Protein AF-A0A497IFP6-F1 (afdb_monomer_lite)

Foldseek 3Di:
DWDKAWPDKDWDDDDQKIWMWTWIDTPHWIKIKIWIWGADPVRDTDTDDMDMDTPDPVVVVVCVVVVVVD

pLDDT: mean 92.95, std 6.95, range [57.44, 97.75]

Sequence (70 aa):
MAEYETIKSEEYKYGNNFIEIARKKVEDAEFISLSKGYYTRTGDKRYKAGIGFPAEEEIKEFFIKTLKEI

Secondary structure (DSSP, 8-state):
---EEEEEEEEEEETTEEEEEEEEEETTEEEEEEEEEEE-TT--EEEEEEEEEE--HHHHHHHHHHHHH-

Structure (mmCIF, N/CA/C/O backbone):
data_AF-A0A497IFP6-F1
#
_entry.id   AF-A0A497IFP6-F1
#
loop_
_atom_site.group_PDB
_atom_site.id
_atom_site.type_symbol
_atom_site.label_atom_id
_atom_site.label_alt_id
_atom_site.label_comp_id
_atom_site.label_asym_id
_atom_site.label_entity_id
_atom_site.label_seq_id
_atom_site.pdbx_PDB_ins_code
_atom_site.Cartn_x
_atom_site.Cartn_y
_atom_site.Cartn_z
_atom_site.occupancy
_atom_site.B_iso_or_equiv
_atom_site.auth_seq_id
_atom_site.auth_comp_id
_atom_site.auth_asym_id
_atom_site.auth_atom_id
_atom_site.pdbx_PDB_model_num
ATOM 1 N N . MET A 1 1 ? -0.833 -17.894 -13.173 1.00 57.44 1 MET A N 1
ATOM 2 C CA . MET A 1 1 ? -1.078 -16.943 -12.068 1.00 57.44 1 MET A CA 1
ATOM 3 C C . MET A 1 1 ? 0.271 -16.347 -11.743 1.00 57.44 1 MET A C 1
ATOM 5 O O . MET A 1 1 ? 1.181 -17.127 -11.511 1.00 57.44 1 MET A O 1
ATOM 9 N N . ALA A 1 2 ? 0.434 -15.031 -11.860 1.00 64.75 2 ALA A N 1
ATOM 10 C CA . ALA A 1 2 ? 1.723 -14.405 -11.590 1.00 64.75 2 ALA A CA 1
ATOM 11 C C . ALA A 1 2 ? 1.978 -14.423 -10.074 1.00 64.75 2 ALA A C 1
ATOM 13 O O . ALA A 1 2 ? 1.077 -14.095 -9.298 1.00 64.75 2 ALA A O 1
ATOM 14 N N . GLU A 1 3 ? 3.155 -14.881 -9.654 1.00 73.94 3 GLU A N 1
ATOM 15 C CA . GLU A 1 3 ? 3.515 -14.982 -8.240 1.00 73.94 3 GLU A CA 1
ATOM 16 C C . GLU A 1 3 ? 4.018 -13.615 -7.763 1.00 73.94 3 GLU A C 1
ATOM 18 O O . GLU A 1 3 ? 4.977 -13.068 -8.304 1.00 73.94 3 GLU A O 1
ATOM 23 N N . TYR A 1 4 ? 3.312 -13.022 -6.799 1.00 76.62 4 TYR A N 1
ATOM 24 C CA . TYR A 1 4 ? 3.681 -11.734 -6.217 1.00 76.62 4 TYR A CA 1
ATOM 25 C C . TYR A 1 4 ? 4.579 -11.984 -5.007 1.00 76.62 4 TYR A C 1
ATOM 27 O O . TYR A 1 4 ? 4.096 -12.400 -3.953 1.00 76.62 4 TYR A O 1
ATOM 35 N N . GLU A 1 5 ? 5.865 -11.676 -5.125 1.00 86.06 5 GLU A N 1
ATOM 36 C CA . GLU A 1 5 ? 6.791 -11.684 -3.997 1.00 86.06 5 GLU A CA 1
ATOM 37 C C . GLU A 1 5 ? 6.711 -10.340 -3.267 1.00 86.06 5 GLU A C 1
ATOM 39 O O . GLU A 1 5 ? 6.781 -9.281 -3.886 1.00 86.06 5 GLU A O 1
ATOM 44 N N . THR A 1 6 ? 6.555 -10.342 -1.942 1.00 88.44 6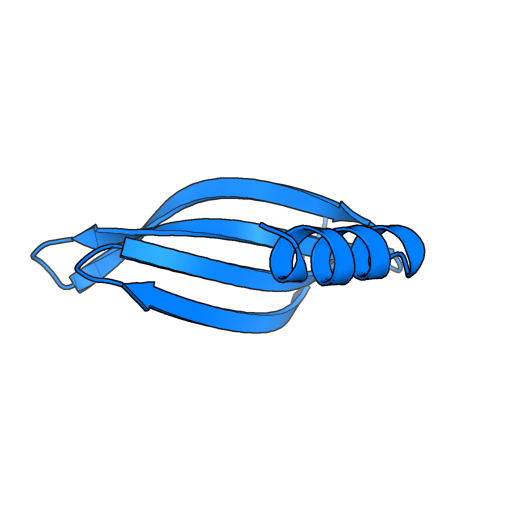 THR A N 1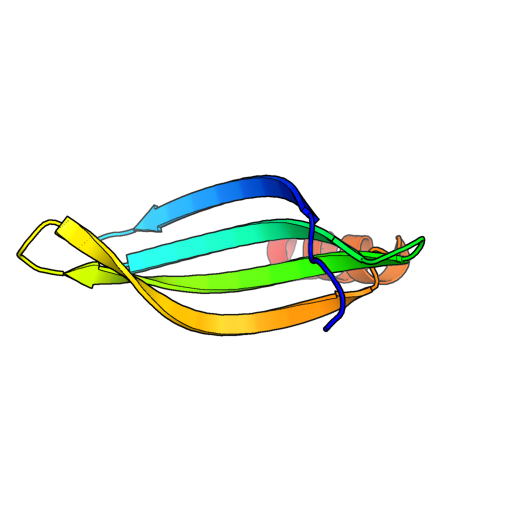
ATOM 45 C CA . THR A 1 6 ? 6.652 -9.099 -1.160 1.00 88.44 6 THR A CA 1
ATOM 46 C C . THR A 1 6 ? 8.098 -8.892 -0.738 1.00 88.44 6 THR A C 1
ATOM 48 O O . THR A 1 6 ? 8.592 -9.605 0.127 1.00 88.44 6 THR A O 1
ATOM 51 N N . ILE A 1 7 ? 8.757 -7.889 -1.322 1.00 90.44 7 ILE A N 1
ATOM 52 C CA . ILE A 1 7 ? 10.141 -7.526 -0.992 1.00 90.44 7 ILE A CA 1
ATOM 53 C C . ILE A 1 7 ? 10.194 -6.901 0.405 1.00 90.44 7 ILE A C 1
ATOM 55 O O . ILE A 1 7 ? 11.045 -7.234 1.225 1.00 90.44 7 ILE A O 1
ATOM 59 N N . LYS A 1 8 ? 9.300 -5.943 0.670 1.00 93.56 8 LYS A N 1
ATOM 60 C CA . LYS A 1 8 ? 9.233 -5.233 1.951 1.00 93.56 8 LYS A CA 1
ATOM 61 C C . LYS A 1 8 ? 7.835 -4.687 2.184 1.00 93.56 8 LYS A C 1
ATOM 63 O O . LYS A 1 8 ? 7.196 -4.235 1.240 1.00 93.56 8 LYS A O 1
ATOM 68 N N . SER A 1 9 ? 7.397 -4.651 3.434 1.00 95.50 9 SER A N 1
ATOM 69 C CA . SER A 1 9 ? 6.167 -3.974 3.841 1.00 95.50 9 SER A CA 1
ATOM 70 C C . SER A 1 9 ? 6.357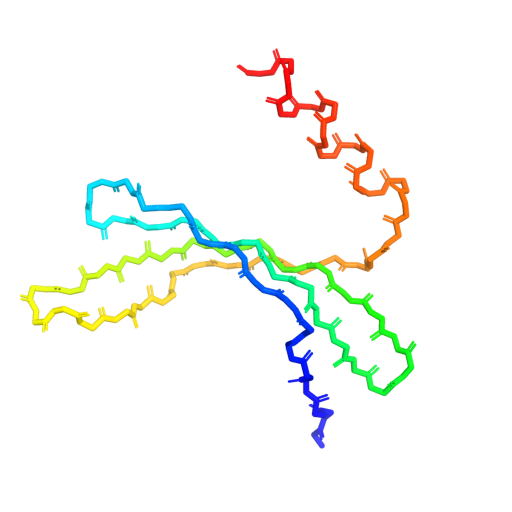 -3.253 5.166 1.00 95.50 9 SER A C 1
ATOM 72 O O . SER A 1 9 ? 6.921 -3.826 6.092 1.00 95.50 9 SER A O 1
ATOM 74 N N . GLU A 1 10 ? 5.838 -2.036 5.261 1.00 96.81 10 GLU A N 1
ATOM 75 C CA . GLU A 1 10 ? 5.751 -1.264 6.497 1.00 96.81 10 GLU A CA 1
ATOM 76 C C . GLU A 1 10 ? 4.280 -1.013 6.818 1.00 96.81 10 GLU A C 1
ATOM 78 O O . GLU A 1 10 ? 3.501 -0.605 5.952 1.00 96.81 10 GLU A O 1
ATOM 83 N N . GLU A 1 11 ? 3.899 -1.251 8.070 1.00 96.81 11 GLU A N 1
ATOM 84 C CA . GLU A 1 11 ? 2.542 -1.039 8.559 1.00 96.81 11 GLU A CA 1
ATOM 85 C C . GLU A 1 11 ? 2.530 0.058 9.622 1.00 96.81 11 GLU A C 1
ATOM 87 O O . GLU A 1 11 ? 3.334 0.053 10.553 1.00 96.81 11 GLU A O 1
ATOM 92 N N . TYR A 1 12 ? 1.555 0.958 9.523 1.00 97.19 12 TYR A N 1
ATOM 93 C CA . TYR A 1 12 ? 1.249 1.933 10.556 1.00 97.19 12 TYR A CA 1
ATOM 94 C C . TYR A 1 12 ? -0.157 1.695 11.111 1.00 97.19 12 TYR A C 1
ATOM 96 O O . TYR A 1 12 ? -1.161 1.817 10.398 1.00 97.19 12 TYR A O 1
ATOM 104 N N . LYS A 1 13 ? -0.233 1.348 12.399 1.00 96.62 13 LYS A N 1
ATOM 105 C CA . LYS A 1 13 ? -1.491 1.109 13.121 1.00 96.62 13 LYS A CA 1
ATOM 106 C C . LYS A 1 13 ? -2.034 2.402 13.721 1.00 96.62 13 LYS A C 1
ATOM 108 O O . LYS A 1 13 ? -1.287 3.175 14.310 1.00 96.62 13 LYS A O 1
ATOM 113 N N . TYR A 1 14 ? -3.350 2.587 13.647 1.00 95.94 14 TYR A N 1
ATOM 114 C CA . TYR A 1 14 ? -4.065 3.685 14.299 1.00 95.94 14 TYR A CA 1
ATOM 115 C C . TYR A 1 14 ? -5.462 3.226 14.746 1.00 95.94 14 TYR A C 1
ATOM 117 O O . TYR A 1 14 ? -6.323 2.854 13.942 1.00 95.94 14 TYR A O 1
ATOM 125 N N . GLY A 1 15 ? -5.695 3.222 16.062 1.00 93.81 15 GLY A N 1
ATOM 126 C CA . GLY A 1 15 ? -6.891 2.613 16.650 1.00 93.81 15 GLY A CA 1
ATOM 127 C C . GLY A 1 15 ? -6.986 1.123 16.302 1.00 93.81 15 GLY A C 1
ATOM 128 O O . GLY A 1 15 ? -6.031 0.377 16.495 1.00 93.81 15 GLY A O 1
ATOM 129 N N . ASN A 1 16 ? -8.128 0.693 15.756 1.00 95.25 16 ASN A N 1
ATOM 130 C CA . ASN A 1 16 ? -8.302 -0.661 15.217 1.00 95.25 16 ASN A CA 1
ATOM 131 C C . ASN A 1 16 ? -7.983 -0.772 13.715 1.00 95.25 16 ASN A C 1
ATOM 133 O O . ASN A 1 16 ? -8.192 -1.836 13.137 1.00 95.25 16 ASN A O 1
ATOM 137 N N . ASN A 1 17 ? -7.531 0.304 13.069 1.00 97.31 17 ASN A N 1
ATOM 138 C CA . ASN A 1 17 ? -7.207 0.331 11.645 1.00 97.31 17 ASN A CA 1
ATOM 139 C C . ASN A 1 17 ? -5.691 0.277 11.428 1.00 97.31 17 ASN A C 1
ATOM 141 O O . ASN A 1 17 ? -4.898 0.527 12.336 1.00 97.31 17 ASN A O 1
ATOM 145 N N . PHE A 1 18 ? -5.293 -0.013 10.196 1.00 97.75 18 PHE A N 1
ATOM 146 C CA . PHE A 1 18 ? -3.920 0.143 9.741 1.00 97.75 18 PHE A CA 1
ATOM 147 C C . PHE A 1 18 ? -3.877 0.689 8.315 1.00 97.75 18 PHE A C 1
ATOM 149 O O . PHE A 1 18 ? -4.828 0.534 7.538 1.00 97.75 18 PHE A O 1
ATOM 156 N N . ILE A 1 19 ? -2.763 1.331 7.985 1.00 97.44 19 ILE A N 1
ATOM 157 C CA . ILE A 1 19 ? -2.302 1.496 6.610 1.00 97.44 19 ILE A CA 1
ATOM 158 C C . ILE A 1 19 ? -1.021 0.688 6.426 1.00 97.44 19 ILE A C 1
ATOM 160 O O . ILE A 1 19 ? -0.237 0.541 7.358 1.00 97.44 19 ILE A O 1
ATOM 164 N N . GLU A 1 20 ? -0.822 0.151 5.234 1.00 97.25 20 GLU A N 1
ATOM 165 C CA . GLU A 1 20 ? 0.349 -0.638 4.874 1.00 97.25 20 GLU A CA 1
ATOM 166 C C . GLU A 1 20 ? 0.885 -0.159 3.529 1.00 97.25 20 GLU A C 1
ATOM 168 O O . GLU A 1 20 ? 0.123 -0.011 2.571 1.00 97.25 20 GLU A O 1
ATOM 173 N N . ILE A 1 21 ? 2.194 0.064 3.462 1.00 96.38 21 ILE A N 1
ATOM 174 C CA . ILE A 1 21 ? 2.924 0.321 2.223 1.00 96.38 21 ILE A CA 1
ATOM 175 C C . ILE A 1 21 ? 3.823 -0.882 1.984 1.00 96.38 21 ILE A C 1
ATOM 177 O O . ILE A 1 21 ? 4.686 -1.178 2.806 1.00 96.38 21 ILE A O 1
ATOM 181 N N . ALA A 1 22 ? 3.641 -1.572 0.862 1.00 95.81 22 ALA A N 1
ATOM 182 C CA . ALA A 1 22 ? 4.452 -2.731 0.508 1.00 95.81 22 ALA A CA 1
ATOM 183 C C . ALA A 1 22 ? 5.047 -2.604 -0.893 1.00 95.81 22 ALA A C 1
ATOM 185 O O . ALA A 1 22 ? 4.357 -2.210 -1.826 1.00 95.81 22 ALA A O 1
ATOM 186 N N . ARG A 1 23 ? 6.321 -2.967 -1.045 1.00 94.44 23 ARG A N 1
ATOM 187 C CA . ARG A 1 23 ? 6.998 -3.156 -2.328 1.00 94.44 23 ARG A CA 1
ATOM 188 C C . ARG A 1 23 ? 6.908 -4.632 -2.694 1.00 94.44 23 ARG A C 1
ATOM 190 O O . ARG A 1 23 ? 7.330 -5.487 -1.915 1.00 94.44 23 ARG A O 1
ATOM 197 N N . LYS A 1 24 ? 6.354 -4.920 -3.863 1.00 93.44 24 LYS A N 1
ATOM 198 C CA . LYS A 1 24 ? 6.142 -6.268 -4.388 1.00 93.44 24 LYS A CA 1
ATOM 199 C C . LYS A 1 24 ? 6.854 -6.425 -5.723 1.00 93.44 24 LYS A C 1
ATOM 201 O O . LYS A 1 24 ? 7.005 -5.442 -6.441 1.00 93.44 24 LYS A O 1
ATOM 206 N N . LYS A 1 25 ? 7.254 -7.643 -6.059 1.00 91.31 25 LYS A N 1
ATOM 207 C CA . LYS A 1 25 ? 7.829 -8.017 -7.346 1.00 91.31 25 LYS A CA 1
ATOM 208 C C . LYS A 1 25 ? 6.960 -9.079 -7.999 1.00 91.31 25 LYS A C 1
ATOM 210 O O . LYS A 1 25 ? 6.459 -9.972 -7.323 1.00 91.31 25 LYS A O 1
ATOM 215 N N . VAL A 1 26 ? 6.771 -8.955 -9.301 1.00 88.50 26 VAL A N 1
ATOM 216 C CA . VAL A 1 26 ? 6.100 -9.935 -10.150 1.00 88.50 26 VAL A CA 1
ATOM 217 C C . VAL A 1 26 ? 6.965 -10.118 -11.372 1.00 88.50 26 VAL A C 1
ATOM 219 O O . VAL A 1 26 ? 7.168 -9.155 -12.108 1.00 88.50 26 VAL A O 1
ATOM 222 N N . GLU A 1 27 ? 7.462 -11.334 -11.580 1.00 85.88 27 GLU A N 1
ATOM 223 C CA . GLU A 1 27 ? 8.432 -11.616 -12.643 1.00 85.88 27 GLU A CA 1
ATOM 224 C C . GLU A 1 27 ? 9.626 -10.648 -12.532 1.00 85.88 27 GLU A C 1
ATOM 226 O O . GLU A 1 27 ? 10.354 -10.718 -11.543 1.00 85.88 27 GLU A O 1
ATOM 231 N N . ASP A 1 28 ? 9.791 -9.708 -13.466 1.00 85.31 28 ASP A N 1
ATOM 232 C CA . ASP A 1 28 ? 10.837 -8.673 -13.443 1.00 85.31 28 ASP A CA 1
ATOM 233 C C . ASP A 1 28 ? 10.322 -7.260 -13.110 1.00 85.31 28 ASP A C 1
ATOM 235 O O . ASP A 1 28 ? 11.105 -6.312 -13.043 1.00 85.31 28 ASP A O 1
ATOM 239 N N . ALA A 1 29 ? 9.021 -7.102 -12.857 1.00 89.31 29 ALA A N 1
ATOM 240 C CA . ALA A 1 29 ? 8.398 -5.817 -12.560 1.00 89.31 29 ALA A CA 1
ATOM 241 C C . ALA A 1 29 ? 8.169 -5.622 -11.059 1.00 89.31 29 ALA A C 1
ATOM 243 O O . ALA A 1 29 ? 7.701 -6.514 -10.350 1.00 89.31 29 ALA A O 1
ATOM 244 N N . GLU A 1 30 ? 8.448 -4.418 -10.570 1.00 92.69 30 GLU A N 1
ATOM 245 C CA . GLU A 1 30 ? 8.194 -4.044 -9.186 1.00 92.69 30 GLU A CA 1
ATOM 246 C C . GLU A 1 30 ? 7.029 -3.067 -9.053 1.00 92.69 30 GLU A C 1
ATOM 248 O O . GLU A 1 30 ? 6.839 -2.161 -9.865 1.00 92.69 30 GLU A O 1
ATOM 253 N N . PHE A 1 31 ? 6.288 -3.217 -7.961 1.00 94.00 31 PHE A N 1
ATOM 254 C CA . PHE A 1 31 ? 5.097 -2.445 -7.653 1.00 94.00 31 PHE A CA 1
ATOM 255 C C . PHE A 1 31 ? 5.107 -1.983 -6.200 1.00 94.00 31 PHE A C 1
ATOM 257 O O . PHE A 1 31 ? 5.624 -2.664 -5.316 1.00 94.00 31 PHE A O 1
ATOM 264 N N . ILE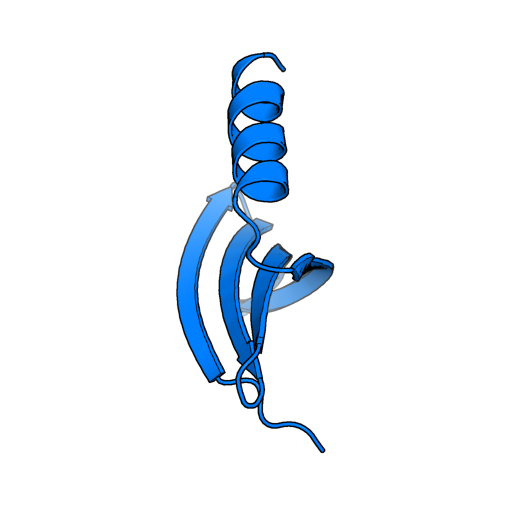 A 1 32 ? 4.489 -0.840 -5.933 1.00 94.44 32 ILE A N 1
ATOM 265 C CA . ILE A 1 32 ? 4.177 -0.361 -4.588 1.00 94.44 32 ILE A CA 1
ATOM 266 C C . ILE A 1 32 ? 2.677 -0.509 -4.382 1.00 94.44 32 ILE A C 1
ATOM 268 O O . ILE A 1 32 ? 1.884 -0.016 -5.178 1.00 94.44 32 ILE A O 1
ATOM 272 N N . SER A 1 33 ? 2.274 -1.160 -3.298 1.00 94.81 33 SER A N 1
ATOM 273 C CA . SER A 1 33 ? 0.884 -1.233 -2.870 1.00 94.81 33 SER A CA 1
ATOM 274 C C . SER A 1 33 ? 0.665 -0.417 -1.606 1.00 94.81 33 SER A C 1
ATOM 276 O O . SER A 1 33 ? 1.356 -0.632 -0.611 1.00 94.81 33 SER A O 1
ATOM 278 N N . LEU A 1 34 ? -0.336 0.456 -1.640 1.00 96.06 34 LEU A N 1
ATOM 279 C CA . LEU A 1 34 ? -0.879 1.184 -0.498 1.00 96.06 34 LEU A CA 1
ATOM 280 C C . LEU A 1 34 ? -2.200 0.533 -0.110 1.00 96.06 34 LEU A C 1
ATOM 282 O O . LEU A 1 34 ? -3.146 0.517 -0.896 1.00 96.06 34 LEU A O 1
ATOM 286 N N . SER A 1 35 ? -2.268 -0.007 1.099 1.00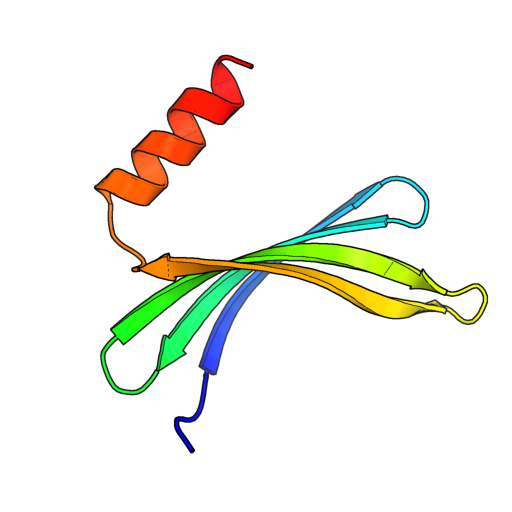 97.00 35 SER A N 1
ATOM 287 C CA . SER A 1 35 ? -3.434 -0.732 1.591 1.00 97.00 35 SER A CA 1
ATOM 288 C C . SER A 1 35 ? -3.951 -0.129 2.886 1.00 97.00 35 SER A C 1
ATOM 290 O O . SER A 1 35 ? -3.184 0.333 3.723 1.00 97.00 35 SER A O 1
ATOM 292 N N . LYS A 1 36 ? -5.266 -0.177 3.075 1.00 97.44 36 LYS A N 1
ATOM 293 C CA . LYS A 1 36 ? -5.945 0.130 4.331 1.00 97.44 36 LYS A CA 1
ATOM 294 C C . LYS A 1 36 ? -6.684 -1.104 4.810 1.00 97.44 36 LYS A C 1
ATOM 296 O O . LYS A 1 36 ? -7.391 -1.761 4.041 1.00 97.44 36 LYS A O 1
ATOM 301 N N . GLY A 1 37 ? -6.596 -1.373 6.100 1.00 97.75 37 GLY A N 1
ATOM 302 C CA . GLY A 1 37 ? -7.333 -2.456 6.726 1.00 97.75 37 GLY A CA 1
ATOM 303 C C . GLY A 1 37 ? -7.626 -2.193 8.191 1.00 97.75 37 GLY A C 1
ATOM 304 O O . GLY A 1 37 ? -7.493 -1.070 8.679 1.00 97.75 37 GLY A O 1
ATOM 305 N N . TYR A 1 38 ? -8.081 -3.236 8.870 1.00 97.75 38 TYR A N 1
ATOM 306 C CA . TYR A 1 38 ? -8.445 -3.205 10.275 1.00 97.75 38 TYR A CA 1
ATOM 307 C C . TYR A 1 38 ? -8.215 -4.555 10.948 1.00 97.75 38 TYR A C 1
ATOM 309 O O . TYR A 1 38 ? -8.125 -5.594 10.294 1.00 97.75 38 TYR A O 1
ATOM 317 N N . TYR A 1 39 ? -8.138 -4.512 12.271 1.00 97.12 39 TYR A N 1
ATOM 318 C CA . TYR A 1 39 ? -8.072 -5.670 13.144 1.00 97.12 39 TYR A CA 1
ATOM 319 C C . TYR A 1 39 ? -9.470 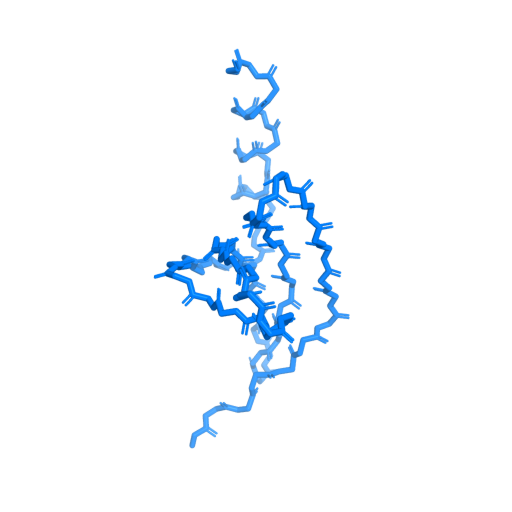-5.973 13.695 1.00 97.12 39 TYR A C 1
ATOM 321 O O . TYR A 1 39 ? -10.187 -5.072 14.147 1.00 97.12 39 TYR A O 1
ATOM 329 N N . THR A 1 40 ? -9.896 -7.234 13.623 1.00 95.06 40 THR A N 1
ATOM 330 C CA . THR A 1 40 ? -11.162 -7.690 14.218 1.00 95.06 40 THR A CA 1
ATOM 331 C C . THR A 1 40 ? -11.057 -7.734 15.747 1.00 95.06 40 THR A C 1
ATOM 333 O O . THR A 1 40 ? -9.973 -7.642 16.319 1.00 95.06 40 THR A O 1
ATOM 336 N N . ARG A 1 41 ? -12.188 -7.932 16.442 1.00 92.94 41 ARG A N 1
ATOM 337 C CA . ARG A 1 41 ? -12.195 -8.131 17.908 1.00 92.94 41 ARG A CA 1
ATOM 338 C C . ARG A 1 41 ? -11.406 -9.371 18.345 1.00 92.94 41 ARG A C 1
ATOM 340 O O . ARG A 1 41 ? -10.951 -9.416 19.480 1.00 92.94 41 ARG A O 1
ATOM 347 N N . THR A 1 42 ? -11.259 -10.349 17.452 1.00 93.88 42 THR A N 1
ATOM 348 C CA . THR A 1 42 ? -10.450 -11.562 17.638 1.00 93.88 42 THR A CA 1
ATOM 349 C C . THR A 1 42 ? -8.971 -11.353 17.295 1.00 93.88 42 THR A C 1
ATOM 351 O O . THR A 1 42 ? -8.174 -12.252 17.523 1.00 93.88 42 THR A O 1
ATOM 354 N N . GLY A 1 43 ? -8.589 -10.169 16.795 1.00 91.00 43 GLY A N 1
ATOM 355 C CA . GLY A 1 43 ? -7.211 -9.822 16.438 1.00 91.00 43 GLY A CA 1
ATOM 356 C C . GLY A 1 43 ? -6.825 -10.138 14.991 1.00 91.00 43 GLY A C 1
ATOM 357 O O . GLY A 1 43 ? -5.694 -9.864 14.596 1.00 91.00 43 GLY A O 1
ATOM 358 N N . ASP A 1 44 ? -7.745 -10.662 14.180 1.00 95.12 44 ASP A N 1
ATOM 359 C CA . ASP A 1 44 ? -7.467 -11.005 12.786 1.00 95.12 44 ASP A CA 1
ATOM 360 C C . ASP A 1 44 ? -7.279 -9.749 11.937 1.00 95.12 44 ASP A C 1
ATOM 362 O O . ASP A 1 44 ? -8.090 -8.816 11.979 1.00 95.12 44 ASP A O 1
ATOM 366 N N . LYS A 1 45 ? -6.235 -9.750 11.108 1.00 95.69 45 LYS A N 1
ATOM 367 C CA . LYS A 1 45 ? -5.952 -8.676 10.156 1.00 95.69 45 LYS A CA 1
ATOM 368 C C . LYS A 1 45 ? -6.836 -8.831 8.917 1.00 95.69 45 LYS A C 1
ATOM 370 O O . LYS A 1 45 ? -6.810 -9.865 8.252 1.00 95.69 45 LYS A O 1
ATOM 375 N N . ARG A 1 46 ? -7.603 -7.794 8.574 1.00 96.38 46 ARG A N 1
ATOM 376 C CA . ARG A 1 46 ? -8.419 -7.744 7.353 1.00 96.38 46 ARG A CA 1
ATOM 377 C C . ARG A 1 46 ? -8.104 -6.517 6.519 1.00 96.38 46 ARG A C 1
ATOM 379 O O . ARG A 1 46 ? -8.154 -5.390 7.003 1.00 96.38 46 ARG A O 1
ATOM 386 N N . TYR A 1 47 ? -7.840 -6.745 5.241 1.00 96.25 47 TYR A N 1
ATOM 387 C CA . TYR A 1 47 ? -7.688 -5.688 4.251 1.00 96.25 47 TYR A CA 1
ATOM 388 C C . TYR A 1 47 ? -9.067 -5.199 3.804 1.00 96.25 47 TYR A C 1
ATOM 390 O O . TYR A 1 47 ? -9.969 -6.000 3.567 1.00 96.25 47 TYR A O 1
ATOM 398 N N . LYS A 1 48 ? -9.238 -3.878 3.718 1.00 95.19 48 LYS A N 1
ATOM 399 C CA . LYS A 1 48 ? -10.497 -3.238 3.313 1.00 95.19 48 LYS A CA 1
ATOM 400 C C . LYS A 1 48 ? -10.419 -2.676 1.898 1.00 95.19 48 LYS A C 1
ATOM 402 O O . LYS A 1 48 ? -11.364 -2.823 1.135 1.00 95.19 48 LYS A O 1
ATOM 407 N N . ALA A 1 49 ? -9.323 -2.002 1.576 1.00 96.12 49 ALA A N 1
ATOM 408 C CA . ALA A 1 49 ? -9.078 -1.424 0.263 1.00 96.12 49 ALA A CA 1
ATOM 409 C C . ALA A 1 49 ? -7.573 -1.326 0.028 1.00 96.12 49 ALA A C 1
ATOM 411 O O . ALA A 1 49 ? -6.803 -1.203 0.981 1.00 96.12 49 ALA A O 1
ATOM 412 N N . GLY A 1 50 ? -7.164 -1.346 -1.231 1.00 94.62 50 GLY A N 1
ATOM 413 C CA . GLY A 1 50 ? -5.780 -1.119 -1.599 1.00 94.62 50 GLY A CA 1
ATOM 414 C C . GLY A 1 50 ? -5.665 -0.719 -3.056 1.00 94.62 50 GLY A C 1
ATOM 415 O O . GLY A 1 50 ? -6.529 -1.040 -3.869 1.00 94.62 50 GLY A O 1
ATOM 416 N N . ILE A 1 51 ? -4.599 0.005 -3.350 1.00 95.12 51 ILE A N 1
ATOM 417 C CA . ILE A 1 51 ? -4.227 0.450 -4.688 1.00 95.12 51 ILE A CA 1
ATOM 418 C C . ILE A 1 51 ? -2.768 0.075 -4.930 1.00 95.12 51 ILE A C 1
ATOM 420 O O . ILE A 1 51 ? -1.963 0.047 -3.995 1.00 95.12 51 ILE A O 1
ATOM 424 N N . GLY A 1 52 ? -2.449 -0.270 -6.173 1.00 94.00 52 GLY A N 1
ATOM 425 C CA . GLY A 1 52 ? -1.114 -0.673 -6.598 1.00 94.00 52 GLY A CA 1
ATOM 426 C C . GLY A 1 52 ? -0.616 0.230 -7.716 1.00 94.00 52 GLY A C 1
ATOM 427 O O . GLY A 1 52 ? -1.388 0.603 -8.596 1.00 94.00 52 GLY A O 1
ATOM 428 N N . PHE A 1 53 ? 0.669 0.551 -7.675 1.00 94.81 53 PHE A N 1
ATOM 429 C CA . PHE A 1 53 ? 1.350 1.395 -8.647 1.00 94.81 53 PHE A CA 1
ATOM 430 C C . PHE A 1 53 ? 2.658 0.738 -9.080 1.00 94.81 53 PHE A C 1
ATOM 432 O O . PHE A 1 53 ? 3.250 0.014 -8.275 1.00 94.81 53 PHE A O 1
ATOM 439 N N . PRO A 1 54 ? 3.152 1.000 -10.298 1.00 94.38 54 PRO A N 1
ATOM 440 C CA . PRO A 1 54 ? 4.540 0.713 -10.650 1.00 94.38 54 PRO A CA 1
ATOM 441 C C . PRO A 1 54 ? 5.504 1.340 -9.633 1.00 94.38 54 PRO A C 1
ATOM 443 O O . PRO A 1 54 ? 5.258 2.434 -9.123 1.00 94.38 54 PRO A O 1
ATOM 446 N N . ALA A 1 55 ? 6.607 0.664 -9.312 1.00 91.81 55 ALA A N 1
ATOM 447 C CA . ALA A 1 55 ? 7.599 1.157 -8.351 1.00 91.81 55 ALA A CA 1
ATOM 448 C C . ALA A 1 55 ? 8.554 2.219 -8.939 1.00 91.81 55 ALA A C 1
ATOM 450 O O . ALA A 1 55 ? 9.741 2.248 -8.598 1.00 91.81 55 ALA A O 1
ATOM 451 N N . GLU A 1 56 ? 8.027 3.098 -9.788 1.00 94.38 56 GLU A N 1
ATOM 452 C CA . GLU A 1 56 ? 8.748 4.174 -10.469 1.00 94.38 56 GLU A CA 1
ATOM 453 C C . GLU A 1 56 ? 9.102 5.316 -9.508 1.00 94.38 56 GLU A C 1
ATOM 455 O O . GLU A 1 56 ? 8.425 5.550 -8.503 1.00 94.38 56 GLU A O 1
ATOM 460 N N . GLU A 1 57 ? 10.197 6.020 -9.798 1.00 94.06 57 GLU A N 1
ATOM 461 C CA . GLU A 1 57 ? 10.693 7.106 -8.946 1.00 94.06 57 GLU A CA 1
ATOM 462 C C . GLU A 1 57 ? 9.730 8.300 -8.915 1.00 94.06 57 GLU A C 1
ATOM 464 O O . GLU A 1 57 ? 9.399 8.776 -7.833 1.00 94.06 57 GLU A O 1
ATOM 469 N N . GLU A 1 58 ? 9.171 8.690 -10.064 1.00 95.75 58 GLU A N 1
ATOM 470 C CA . GLU A 1 58 ? 8.230 9.815 -10.180 1.00 95.75 58 GLU A CA 1
ATOM 471 C C . GLU A 1 58 ? 6.980 9.629 -9.299 1.00 95.75 58 GLU A C 1
ATOM 473 O O . GLU A 1 58 ? 6.560 10.543 -8.586 1.00 95.75 58 GLU A O 1
ATOM 478 N N . ILE A 1 59 ? 6.426 8.410 -9.263 1.00 94.25 59 ILE A N 1
ATOM 479 C CA . ILE A 1 59 ? 5.270 8.083 -8.418 1.00 94.25 59 ILE A CA 1
ATOM 480 C C . ILE A 1 59 ? 5.638 8.198 -6.931 1.00 94.25 59 ILE A C 1
ATOM 482 O O . ILE A 1 59 ? 4.860 8.731 -6.135 1.00 94.25 59 ILE A O 1
ATOM 486 N N . LYS A 1 60 ? 6.826 7.724 -6.532 1.00 93.19 60 LYS A N 1
ATOM 487 C CA . LYS A 1 60 ? 7.303 7.838 -5.142 1.00 93.19 60 LYS A CA 1
ATOM 488 C C . LYS A 1 60 ? 7.487 9.297 -4.743 1.00 93.19 60 LYS A C 1
ATOM 490 O O . LYS A 1 60 ? 7.048 9.680 -3.659 1.00 93.19 60 LYS A O 1
ATOM 495 N N . GLU A 1 61 ? 8.119 10.098 -5.596 1.00 96.50 61 GLU A N 1
ATOM 496 C CA . GLU A 1 61 ? 8.343 11.520 -5.342 1.00 96.50 61 GLU A CA 1
ATOM 497 C C . GLU A 1 61 ? 7.027 12.282 -5.205 1.00 96.50 61 GLU A C 1
ATOM 499 O O . GLU A 1 61 ? 6.876 13.057 -4.257 1.00 96.50 61 GLU A O 1
ATOM 504 N N . PHE A 1 62 ? 6.050 12.004 -6.076 1.00 95.88 62 PHE A N 1
ATOM 505 C CA . PHE A 1 62 ? 4.702 12.557 -5.969 1.00 95.88 62 PHE A CA 1
ATOM 506 C C . PHE A 1 62 ? 4.087 12.263 -4.596 1.00 95.88 62 PHE A C 1
ATOM 508 O O . PHE A 1 62 ? 3.705 13.194 -3.886 1.00 95.88 62 PHE A O 1
ATOM 515 N N . PHE A 1 63 ? 4.066 10.996 -4.163 1.00 94.44 63 PHE A N 1
ATOM 516 C CA . PHE A 1 63 ? 3.531 10.638 -2.846 1.00 94.44 63 PHE A CA 1
ATOM 517 C C . PHE A 1 63 ? 4.272 11.332 -1.701 1.00 94.44 63 PHE A C 1
ATOM 519 O O . PHE A 1 63 ? 3.630 11.899 -0.820 1.00 94.44 63 PHE A O 1
ATOM 526 N N . ILE A 1 64 ? 5.608 11.300 -1.699 1.00 94.44 64 ILE A N 1
ATOM 527 C CA . ILE A 1 64 ? 6.426 11.883 -0.626 1.00 94.44 64 ILE A CA 1
ATOM 528 C C . ILE A 1 64 ? 6.193 13.389 -0.525 1.00 94.44 64 ILE A C 1
ATOM 530 O O . ILE A 1 64 ? 6.096 13.913 0.584 1.00 94.44 64 ILE A O 1
ATOM 534 N N . LYS A 1 65 ? 6.129 14.089 -1.660 1.00 97.44 65 LYS A N 1
ATOM 535 C CA . LYS A 1 65 ? 5.912 15.533 -1.689 1.00 97.44 65 LYS A CA 1
ATOM 536 C C . LYS A 1 65 ? 4.493 15.876 -1.243 1.00 97.44 65 LYS A C 1
ATOM 538 O O . LYS A 1 65 ? 4.332 16.615 -0.279 1.00 97.44 65 LYS A O 1
ATOM 543 N N . THR A 1 66 ? 3.480 15.282 -1.870 1.00 97.38 66 THR A N 1
ATOM 544 C CA . THR A 1 66 ? 2.076 15.585 -1.572 1.00 97.38 66 THR A CA 1
ATOM 545 C C . THR A 1 66 ? 1.707 15.260 -0.124 1.00 97.38 66 THR A C 1
ATOM 547 O O . THR A 1 66 ? 1.036 16.060 0.516 1.00 97.38 66 THR A O 1
ATOM 550 N N . LEU A 1 67 ? 2.188 14.145 0.439 1.00 94.56 67 LEU A N 1
ATOM 551 C CA . LEU A 1 67 ? 1.922 13.787 1.841 1.00 94.56 67 LEU A CA 1
ATOM 552 C C . LEU A 1 67 ? 2.646 14.675 2.861 1.00 94.56 67 LEU A C 1
ATOM 554 O O . LEU A 1 67 ? 2.267 14.670 4.025 1.00 94.56 67 LEU A O 1
ATOM 558 N N . LYS A 1 68 ? 3.708 15.389 2.469 1.00 96.00 68 LYS A N 1
ATOM 559 C CA . LYS A 1 68 ? 4.363 16.380 3.339 1.00 96.00 68 LYS A CA 1
ATOM 560 C C . LYS A 1 68 ? 3.631 17.721 3.348 1.00 96.00 68 LYS A C 1
ATOM 562 O O . LYS A 1 68 ? 3.820 18.490 4.284 1.00 96.00 68 LYS A O 1
ATOM 567 N N . GLU A 1 69 ? 2.889 18.023 2.286 1.00 96.38 69 GLU A N 1
ATOM 568 C CA . GLU A 1 69 ? 2.204 19.307 2.098 1.00 96.38 69 GLU A CA 1
ATOM 569 C C . GLU A 1 69 ? 0.764 19.312 2.636 1.00 96.38 69 GLU A C 1
ATOM 571 O O . GLU A 1 69 ? 0.259 20.382 2.972 1.00 96.38 69 GLU A O 1
ATOM 576 N N . ILE A 1 70 ? 0.112 18.145 2.710 1.00 91.44 70 ILE A N 1
ATOM 577 C CA . ILE A 1 70 ? -1.241 17.956 3.270 1.00 91.44 70 ILE A CA 1
ATOM 578 C C . ILE A 1 70 ? -1.147 17.587 4.751 1.00 91.44 70 ILE A C 1
ATOM 580 O O . ILE A 1 70 ? -1.936 18.152 5.542 1.00 91.44 70 ILE A O 1
#

Radius of gyration: 13.64 Å; chains: 1; bounding box: 23×36×31 Å